Protein AF-A0A4S0PZQ2-F1 (afdb_monomer_lite)

pLDDT: mean 96.08, std 3.55, range [69.88, 98.62]

Structure (mmCIF, N/CA/C/O backbone):
data_AF-A0A4S0PZQ2-F1
#
_entry.id   AF-A0A4S0PZQ2-F1
#
loop_
_atom_site.group_PDB
_atom_site.id
_atom_site.type_symbol
_atom_site.label_atom_id
_atom_site.label_alt_id
_atom_site.label_comp_id
_atom_site.label_asym_id
_atom_site.label_entity_id
_atom_site.label_seq_id
_atom_site.pdbx_PDB_ins_code
_atom_site.Cartn_x
_atom_site.Cartn_y
_atom_site.Cartn_z
_atom_site.occupancy
_atom_site.B_iso_or_equiv
_atom_site.auth_seq_id
_atom_site.auth_comp_id
_atom_site.auth_asym_id
_atom_site.auth_atom_id
_atom_site.pdbx_PDB_model_num
ATOM 1 N N . ILE A 1 1 ? -4.982 -5.608 16.129 1.00 96.69 1 ILE A N 1
ATOM 2 C CA . ILE A 1 1 ? -5.410 -5.517 14.711 1.00 96.69 1 ILE A CA 1
ATOM 3 C C . ILE A 1 1 ? -4.736 -6.639 13.950 1.00 96.69 1 ILE A C 1
ATOM 5 O O . ILE A 1 1 ? -3.517 -6.696 13.953 1.00 96.69 1 ILE A O 1
ATOM 9 N N . TYR A 1 2 ? -5.507 -7.515 13.310 1.00 97.81 2 TYR A N 1
ATOM 10 C CA . TYR A 1 2 ? -4.958 -8.533 12.413 1.00 97.81 2 TYR A CA 1
ATOM 11 C C . TYR A 1 2 ? -4.938 -7.980 10.994 1.00 97.81 2 TYR A C 1
ATOM 13 O O . TYR A 1 2 ? -6.002 -7.688 10.450 1.00 97.81 2 TYR A O 1
ATOM 21 N N . SER A 1 3 ? -3.753 -7.816 10.407 1.00 96.94 3 SER A N 1
ATOM 22 C CA . SER A 1 3 ? -3.615 -7.207 9.080 1.00 96.94 3 SER A CA 1
ATOM 23 C C . SER A 1 3 ? -2.719 -8.039 8.168 1.00 96.94 3 SER A C 1
ATOM 25 O O . SER A 1 3 ? -1.704 -8.582 8.591 1.00 96.94 3 SER A O 1
ATOM 27 N N . SER A 1 4 ? -3.092 -8.141 6.894 1.00 97.00 4 SER A N 1
ATOM 28 C CA . SER A 1 4 ? -2.210 -8.666 5.851 1.00 97.00 4 SER A CA 1
ATOM 29 C C . SER A 1 4 ? -1.349 -7.508 5.335 1.00 97.00 4 SER A C 1
ATOM 31 O O . SER A 1 4 ? -1.662 -6.957 4.283 1.00 97.00 4 SER A O 1
ATOM 33 N N . THR A 1 5 ? -0.295 -7.145 6.068 1.00 97.31 5 THR A N 1
ATOM 34 C CA . THR A 1 5 ? 0.600 -6.016 5.753 1.00 97.31 5 THR A CA 1
ATOM 35 C C . THR A 1 5 ? 2.075 -6.426 5.770 1.00 97.31 5 THR A C 1
ATOM 37 O O . THR A 1 5 ? 2.470 -7.302 6.545 1.00 97.31 5 THR A O 1
ATOM 40 N N . GLN A 1 6 ? 2.881 -5.780 4.928 1.00 97.69 6 GLN A N 1
ATOM 41 C CA . GLN A 1 6 ? 4.343 -5.856 4.949 1.00 97.69 6 GLN A CA 1
ATOM 42 C C . GLN A 1 6 ? 4.955 -4.887 5.971 1.00 97.69 6 GLN A C 1
ATOM 44 O O . GLN A 1 6 ? 6.100 -5.090 6.362 1.00 97.69 6 GLN A O 1
ATOM 49 N N . HIS A 1 7 ? 4.200 -3.887 6.441 1.00 97.38 7 HIS A N 1
ATOM 50 C CA . HIS A 1 7 ? 4.694 -2.847 7.3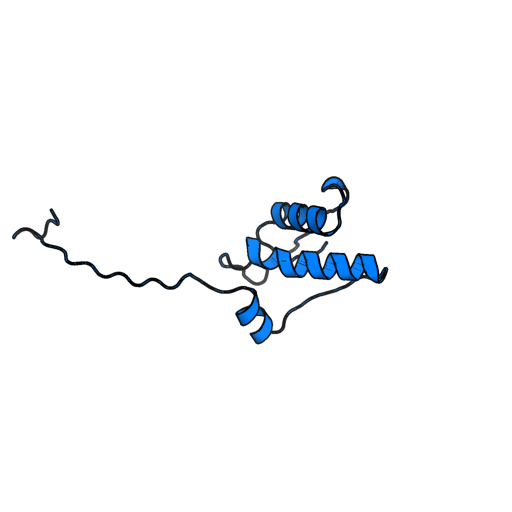41 1.00 97.38 7 HIS A CA 1
ATOM 51 C C . HIS A 1 7 ? 3.784 -2.674 8.582 1.00 97.38 7 HIS A C 1
ATOM 53 O O . HIS A 1 7 ? 2.983 -1.740 8.660 1.00 97.38 7 HIS A O 1
ATOM 59 N N . PRO A 1 8 ? 3.876 -3.572 9.589 1.00 97.56 8 PRO A N 1
ATOM 60 C CA . PRO A 1 8 ? 3.075 -3.490 10.819 1.00 97.56 8 PRO A CA 1
ATOM 61 C C . PRO A 1 8 ? 3.186 -2.154 11.556 1.00 97.56 8 PRO A C 1
ATOM 63 O O . PRO A 1 8 ? 2.179 -1.655 12.056 1.00 97.56 8 PRO A O 1
ATOM 66 N N . SER A 1 9 ? 4.393 -1.588 11.629 1.00 97.88 9 SER A N 1
ATOM 67 C CA . SER A 1 9 ? 4.655 -0.329 12.332 1.00 97.88 9 SER A CA 1
ATOM 68 C C . SER A 1 9 ? 3.926 0.846 11.681 1.00 97.88 9 SER A C 1
ATOM 70 O O . SER A 1 9 ? 3.310 1.651 12.373 1.00 97.88 9 SER A O 1
ATOM 72 N N . GLU A 1 10 ? 3.919 0.915 10.348 1.00 97.88 10 GLU A N 1
ATOM 73 C CA . GLU A 1 10 ? 3.171 1.950 9.636 1.00 97.88 10 GLU A CA 1
ATOM 74 C C . GLU A 1 10 ? 1.661 1.781 9.837 1.00 97.88 10 GLU A C 1
ATOM 76 O O . GLU A 1 10 ? 0.990 2.750 10.185 1.00 97.88 10 GLU A O 1
ATOM 81 N N . VAL A 1 11 ? 1.128 0.553 9.759 1.00 98.38 11 VAL A N 1
ATOM 82 C CA . VAL A 1 11 ? -0.287 0.293 10.093 1.00 98.38 11 VAL A CA 1
ATOM 83 C C . VAL A 1 11 ? -0.617 0.782 11.506 1.00 98.38 11 VAL A C 1
ATOM 85 O O . VAL A 1 11 ? -1.656 1.410 11.712 1.00 98.38 11 VAL A O 1
ATOM 88 N N . GLN A 1 12 ? 0.250 0.513 12.486 1.00 98.62 12 GLN A N 1
ATOM 89 C CA . GLN A 1 12 ? 0.057 0.953 13.868 1.00 98.62 12 GLN A CA 1
ATOM 90 C C . GLN A 1 12 ? 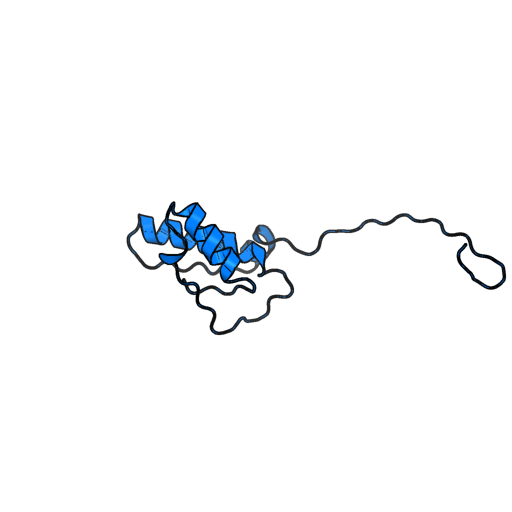-0.031 2.482 13.954 1.00 98.62 12 GLN A C 1
ATOM 92 O O . GLN A 1 12 ? -0.977 3.000 14.551 1.00 98.62 12 GLN A O 1
ATOM 97 N N . HIS A 1 13 ? 0.909 3.194 13.328 1.00 98.19 13 HIS A N 1
ATOM 98 C CA . HIS A 1 13 ? 0.934 4.657 13.300 1.00 98.19 13 HIS A CA 1
ATOM 99 C C . HIS A 1 13 ? -0.291 5.243 12.591 1.00 98.19 13 HIS A C 1
ATOM 101 O O . HIS A 1 13 ? -0.940 6.143 13.124 1.00 98.19 13 HIS A O 1
ATOM 107 N N . MET A 1 14 ? -0.664 4.697 11.434 1.00 98.38 14 MET A N 1
ATOM 108 C CA . MET A 1 14 ? -1.802 5.189 10.657 1.00 98.38 14 MET A CA 1
ATOM 109 C C . MET A 1 14 ? -3.127 4.988 11.391 1.00 98.38 14 MET A C 1
ATOM 111 O O . MET A 1 14 ? -3.969 5.887 11.406 1.00 98.38 14 MET A O 1
ATOM 115 N N . VAL A 1 15 ? -3.316 3.843 12.054 1.00 98.50 15 VAL A N 1
ATOM 116 C CA . VAL A 1 15 ? -4.530 3.602 12.845 1.00 98.50 15 VAL A CA 1
ATOM 117 C C . VAL A 1 15 ? -4.542 4.445 14.123 1.00 98.50 15 VAL A C 1
ATOM 119 O O . VAL A 1 15 ? -5.590 4.976 14.487 1.00 98.50 15 VAL A O 1
ATOM 122 N N . SER A 1 16 ? -3.394 4.607 14.787 1.00 98.44 16 SER A N 1
ATOM 123 C CA . SER A 1 16 ? -3.232 5.497 15.947 1.00 98.44 16 SER A CA 1
ATOM 124 C C . SER A 1 16 ? -3.667 6.919 15.609 1.00 98.44 16 SER A C 1
ATOM 126 O O . SER A 1 16 ? -4.528 7.479 16.295 1.00 98.44 16 SER A O 1
ATOM 128 N N . HIS A 1 17 ? -3.156 7.445 14.497 1.00 98.19 17 HIS A N 1
ATOM 129 C CA . HIS A 1 17 ? -3.507 8.762 13.988 1.00 98.19 17 HIS A CA 1
ATOM 130 C C . HIS A 1 17 ? -5.001 8.860 13.647 1.00 98.19 17 HIS A C 1
ATOM 132 O O . HIS A 1 17 ? -5.681 9.776 14.103 1.00 98.19 17 HIS A O 1
ATOM 138 N N . ALA A 1 18 ? -5.547 7.884 12.915 1.00 98.12 18 ALA A N 1
ATOM 139 C CA . ALA A 1 18 ? -6.954 7.872 12.512 1.00 98.12 18 ALA A CA 1
ATOM 140 C C . ALA A 1 18 ? -7.941 7.802 13.696 1.00 98.12 18 ALA A C 1
ATOM 142 O O . ALA A 1 18 ? -9.044 8.342 13.620 1.00 98.12 18 ALA A O 1
ATOM 143 N N . LEU A 1 19 ? -7.568 7.131 14.791 1.00 98.06 19 LEU A N 1
ATOM 144 C CA . LEU A 1 19 ? -8.411 6.985 15.982 1.00 98.06 19 LEU A CA 1
ATOM 145 C C . LEU A 1 19 ? -8.184 8.062 17.052 1.00 98.06 19 LEU A C 1
ATOM 147 O O . LEU A 1 19 ? -8.962 8.097 18.016 1.00 98.06 19 LEU A O 1
ATOM 151 N N . GLY A 1 20 ? -7.131 8.876 16.915 1.00 97.94 20 GLY A N 1
ATOM 152 C CA . GLY A 1 20 ? -6.711 9.862 17.911 1.00 97.94 20 GLY A CA 1
ATOM 153 C C . GLY A 1 20 ? -6.257 9.230 19.231 1.00 97.94 20 GLY A C 1
ATOM 154 O O . GLY A 1 20 ? -6.607 9.724 20.299 1.00 97.94 20 GLY A O 1
ATOM 155 N N . VAL A 1 21 ? -5.549 8.098 19.177 1.00 98.19 21 VAL A N 1
ATOM 156 C CA . VAL A 1 21 ? -5.049 7.370 20.364 1.00 98.19 21 VAL A CA 1
ATOM 157 C C . VAL A 1 21 ? -3.545 7.138 20.240 1.00 98.19 21 VAL A C 1
ATOM 159 O O . VAL A 1 21 ? -3.062 7.055 19.116 1.00 98.19 21 VAL A O 1
ATOM 162 N N . PRO A 1 22 ? -2.783 6.997 21.337 1.00 98.25 22 PRO A N 1
ATOM 163 C CA . PRO A 1 22 ? -1.351 6.719 21.246 1.00 98.25 22 PRO A CA 1
ATOM 164 C C . PRO A 1 22 ? -1.072 5.337 20.631 1.00 98.25 22 PRO A C 1
ATOM 166 O O . PRO A 1 22 ? -1.844 4.395 20.818 1.00 98.25 22 PRO A O 1
ATOM 169 N N . SER A 1 23 ? 0.056 5.191 19.929 1.00 98.06 23 SER A N 1
ATOM 170 C CA . SER A 1 23 ? 0.429 3.944 19.238 1.00 98.06 23 SER A CA 1
ATOM 171 C C . SER A 1 23 ? 0.506 2.728 20.165 1.00 98.06 23 SER A C 1
ATOM 173 O O . SER A 1 23 ? 0.171 1.622 19.751 1.00 98.06 23 SER A O 1
ATOM 175 N N . ASN A 1 24 ? 0.879 2.916 21.436 1.00 97.88 24 ASN A N 1
ATOM 176 C CA . ASN A 1 24 ? 0.934 1.836 22.429 1.00 97.88 24 ASN A CA 1
ATOM 177 C C . ASN A 1 24 ? -0.446 1.251 22.788 1.00 97.88 24 ASN A C 1
ATOM 179 O O . ASN A 1 24 ? -0.507 0.158 23.344 1.00 97.88 24 ASN A O 1
ATOM 183 N N . ALA A 1 25 ? -1.545 1.935 22.452 1.00 97.88 25 ALA A N 1
ATOM 184 C CA . ALA A 1 25 ? -2.901 1.412 22.598 1.00 97.88 25 ALA A CA 1
ATOM 185 C C . ALA A 1 25 ? -3.292 0.448 21.461 1.00 97.88 25 ALA A C 1
ATOM 187 O O . ALA A 1 25 ? -4.379 -0.132 21.488 1.00 97.88 25 ALA A O 1
ATOM 188 N N . ILE A 1 26 ? -2.441 0.290 20.440 1.00 98.19 26 ILE A N 1
ATOM 189 C CA . ILE A 1 26 ? -2.711 -0.514 19.249 1.00 98.19 26 ILE A CA 1
ATOM 190 C C . ILE A 1 26 ? -1.597 -1.541 19.066 1.00 98.19 26 ILE A C 1
ATOM 192 O O . ILE A 1 26 ? -0.442 -1.191 18.859 1.00 98.19 26 ILE A O 1
ATOM 196 N N . THR A 1 27 ? -1.960 -2.819 19.036 1.00 98.38 27 THR A N 1
ATOM 197 C CA . THR A 1 27 ? -1.064 -3.908 18.618 1.00 98.38 27 THR A CA 1
ATOM 198 C C . THR A 1 27 ? -1.460 -4.379 17.223 1.00 98.38 27 THR A C 1
ATOM 200 O O . THR A 1 27 ? -2.643 -4.632 16.971 1.00 98.38 27 THR A O 1
ATOM 203 N N . VAL A 1 28 ? -0.499 -4.506 16.307 1.00 98.31 28 VAL A N 1
ATOM 204 C CA . VAL A 1 28 ? -0.712 -5.054 14.957 1.00 98.31 28 VAL A CA 1
ATOM 205 C C . VAL A 1 28 ? -0.056 -6.428 14.871 1.00 98.31 28 VAL A C 1
ATOM 207 O O . VAL A 1 28 ? 1.128 -6.567 15.150 1.00 98.31 28 VAL A O 1
ATOM 210 N N . GLU A 1 29 ? -0.826 -7.439 14.476 1.00 98.00 29 GLU A N 1
ATOM 211 C CA . GLU A 1 29 ? -0.374 -8.827 14.371 1.00 98.00 29 GLU A CA 1
ATOM 212 C C . GLU A 1 29 ? -0.533 -9.339 12.937 1.00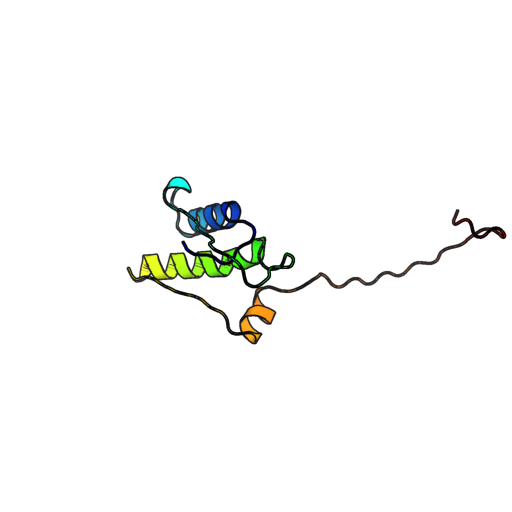 98.00 29 GLU A C 1
ATOM 214 O O . GLU A 1 29 ? -1.588 -9.182 12.309 1.00 98.00 29 GLU A O 1
ATOM 219 N N . ILE A 1 30 ? 0.512 -9.997 12.429 1.00 96.31 30 ILE A N 1
ATOM 220 C CA . ILE A 1 30 ? 0.525 -10.664 11.123 1.00 96.31 30 ILE A CA 1
ATOM 221 C C . ILE A 1 30 ? 1.016 -12.097 11.318 1.00 96.31 30 ILE A C 1
ATOM 223 O O . ILE A 1 30 ? 2.139 -12.316 11.757 1.00 96.31 30 ILE A O 1
ATOM 227 N N . ARG A 1 31 ? 0.198 -13.093 10.952 1.00 91.12 31 ARG A N 1
ATOM 228 C CA . ARG A 1 31 ? 0.629 -14.504 10.961 1.00 91.12 31 ARG A CA 1
ATOM 229 C C . ARG A 1 31 ? 1.383 -14.885 9.686 1.00 91.12 31 ARG A C 1
ATOM 231 O O . ARG A 1 31 ? 2.430 -15.512 9.743 1.00 91.12 31 ARG A O 1
ATOM 238 N N . ARG A 1 32 ? 0.782 -14.591 8.531 1.00 93.62 32 ARG A N 1
ATOM 239 C CA . ARG A 1 32 ? 1.316 -14.827 7.179 1.00 93.62 32 ARG A CA 1
ATOM 240 C C . ARG A 1 32 ? 0.525 -14.004 6.169 1.00 93.62 32 ARG A C 1
ATOM 242 O O . ARG A 1 32 ? -0.639 -13.691 6.416 1.00 93.62 32 ARG A O 1
ATOM 249 N N . MET A 1 33 ? 1.124 -13.727 5.017 1.00 94.81 33 MET A N 1
ATOM 250 C CA . MET A 1 33 ? 0.461 -13.072 3.888 1.00 94.81 33 MET A CA 1
ATOM 251 C C . MET A 1 33 ? 0.438 -13.985 2.666 1.00 94.81 33 MET A C 1
ATOM 253 O O . MET A 1 33 ? 1.432 -14.632 2.351 1.00 94.81 33 MET A O 1
ATOM 257 N N . GLY A 1 34 ? -0.685 -14.005 1.946 1.00 96.19 34 GLY A N 1
ATOM 258 C CA . GLY A 1 34 ? -0.790 -14.646 0.632 1.00 96.19 34 GLY A CA 1
ATOM 259 C C . GLY A 1 34 ? -0.255 -13.739 -0.477 1.00 96.19 34 GLY A C 1
ATOM 260 O O . GLY A 1 34 ? -1.040 -13.262 -1.288 1.00 96.19 34 GLY A O 1
ATOM 261 N N . GLY A 1 35 ? 1.048 -13.445 -0.458 1.00 95.25 35 GLY A N 1
ATOM 262 C CA . GLY A 1 35 ? 1.696 -12.509 -1.387 1.00 95.25 35 GLY A CA 1
ATOM 263 C C . GLY A 1 35 ? 1.494 -11.026 -1.032 1.00 95.25 35 GLY A C 1
ATOM 264 O O . GLY A 1 35 ? 0.487 -10.649 -0.417 1.00 95.25 35 GLY A O 1
ATOM 265 N N . GLY A 1 36 ? 2.476 -10.198 -1.409 1.00 93.50 36 GLY A N 1
ATOM 266 C CA . GLY A 1 36 ? 2.519 -8.753 -1.135 1.00 93.50 36 GLY A CA 1
ATOM 267 C C . GLY A 1 36 ? 3.105 -7.937 -2.290 1.00 93.50 36 GLY A C 1
ATOM 268 O O . GLY A 1 36 ? 2.431 -7.046 -2.791 1.00 93.50 36 GLY A O 1
ATOM 269 N N . PHE A 1 37 ? 4.309 -8.287 -2.762 1.00 95.44 37 PHE A N 1
ATOM 270 C CA . PHE A 1 37 ? 4.967 -7.663 -3.927 1.00 95.44 37 PHE A CA 1
ATOM 271 C C . PHE A 1 37 ? 5.045 -6.119 -3.865 1.00 95.44 37 PHE A C 1
ATOM 273 O O . PHE A 1 37 ? 5.007 -5.458 -4.898 1.00 95.44 37 PHE A O 1
ATOM 280 N N . GLY A 1 38 ? 5.113 -5.546 -2.655 1.00 94.31 38 GLY A N 1
ATOM 281 C CA . GLY A 1 38 ? 5.124 -4.098 -2.400 1.00 94.31 38 GLY A CA 1
ATOM 282 C C . GLY A 1 38 ? 3.727 -3.489 -2.228 1.00 94.31 38 GLY A C 1
ATOM 283 O O . GLY A 1 38 ? 3.553 -2.540 -1.470 1.00 94.31 38 GLY A O 1
ATOM 284 N N . GLY A 1 39 ? 2.687 -4.087 -2.817 1.00 93.88 39 GLY A N 1
ATOM 285 C CA . GLY A 1 39 ? 1.311 -3.575 -2.745 1.00 93.88 39 GLY A CA 1
ATOM 286 C C . GLY A 1 39 ? 0.688 -3.600 -1.343 1.00 93.88 39 GLY A C 1
ATOM 287 O O . GLY A 1 39 ? -0.356 -3.000 -1.121 1.00 93.88 39 GLY A O 1
ATOM 288 N N . LYS A 1 40 ? 1.318 -4.276 -0.375 1.00 95.88 40 LYS A N 1
ATOM 289 C CA . LYS A 1 40 ? 0.862 -4.348 1.025 1.00 95.88 40 LYS A CA 1
ATOM 290 C C . LYS A 1 40 ? 1.811 -3.670 2.006 1.00 95.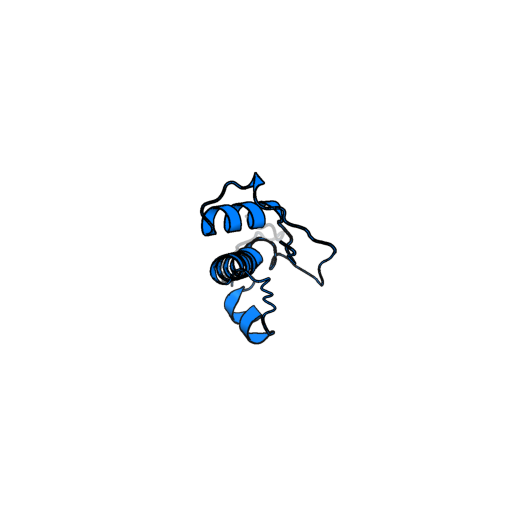88 40 LYS A C 1
ATOM 292 O O . LYS A 1 40 ? 1.695 -3.911 3.203 1.00 95.88 40 LYS A O 1
ATOM 297 N N . GLU A 1 41 ? 2.748 -2.869 1.516 1.00 95.56 41 GLU A N 1
ATOM 298 C CA . GLU A 1 41 ? 3.616 -2.053 2.363 1.00 95.56 41 GLU A CA 1
ATOM 299 C C . GLU A 1 41 ? 2.820 -0.898 2.967 1.00 95.56 41 GLU A C 1
ATOM 301 O O . GLU A 1 41 ? 2.578 -0.912 4.168 1.00 95.56 41 GLU A O 1
ATOM 306 N N . THR A 1 42 ? 2.267 -0.026 2.119 1.00 95.44 42 THR A N 1
ATOM 307 C CA . THR A 1 42 ? 1.498 1.150 2.564 1.00 95.44 42 THR A CA 1
ATOM 308 C C . THR A 1 42 ? 0.001 1.039 2.281 1.00 95.44 42 THR A C 1
ATOM 310 O O . THR A 1 42 ? -0.828 1.436 3.098 1.00 95.44 42 THR A O 1
ATOM 313 N N . GLN A 1 43 ? -0.404 0.429 1.165 1.00 94.44 43 GLN A N 1
ATOM 314 C CA . GLN A 1 43 ? -1.812 0.468 0.728 1.00 94.44 43 GLN A CA 1
ATOM 315 C C . GLN A 1 43 ? -2.759 -0.349 1.615 1.00 94.44 43 GLN A C 1
ATOM 317 O O . GLN A 1 43 ? -3.968 -0.128 1.616 1.00 94.44 43 GLN A O 1
ATOM 322 N N . GLY A 1 44 ? -2.220 -1.252 2.440 1.00 93.38 44 GLY A N 1
ATOM 323 C CA . GLY A 1 44 ? -2.986 -1.940 3.480 1.00 93.38 44 GLY A CA 1
ATOM 324 C C . GLY A 1 44 ? -3.472 -1.015 4.607 1.00 93.38 44 GLY A C 1
ATOM 325 O O . GLY A 1 44 ? -4.421 -1.368 5.314 1.00 93.38 44 GLY A O 1
ATOM 326 N N . ASN A 1 45 ? -2.863 0.167 4.770 1.00 96.69 45 ASN A N 1
ATOM 327 C CA . ASN A 1 45 ? -3.163 1.104 5.855 1.00 96.69 45 ASN A CA 1
ATOM 328 C C . ASN A 1 45 ? -4.605 1.614 5.791 1.00 96.69 45 ASN A C 1
ATOM 330 O O . ASN A 1 45 ? -5.266 1.682 6.828 1.00 96.69 45 ASN A O 1
ATOM 334 N N . GLN A 1 46 ? -5.122 1.904 4.589 1.00 95.50 46 GLN A N 1
ATOM 335 C CA . GLN A 1 46 ? -6.485 2.423 4.426 1.00 95.50 46 GLN A CA 1
ATOM 336 C C . GLN A 1 46 ? -7.530 1.443 4.970 1.00 95.50 46 GLN A C 1
ATOM 338 O O . GLN A 1 46 ? -8.415 1.823 5.736 1.00 95.50 46 GLN A O 1
ATOM 343 N N . PHE A 1 47 ? -7.387 0.153 4.652 1.00 97.31 47 PHE A N 1
ATOM 344 C CA . PHE A 1 47 ? -8.331 -0.871 5.085 1.00 97.31 47 PHE A CA 1
ATOM 345 C C . PHE A 1 47 ? -8.240 -1.106 6.593 1.00 97.31 47 PHE A C 1
ATOM 347 O O . PHE A 1 47 ? -9.266 -1.261 7.257 1.00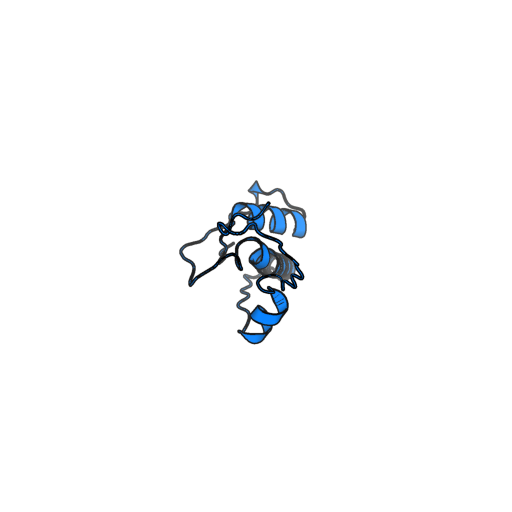 97.31 47 PHE A O 1
ATOM 354 N N . ALA A 1 48 ? -7.027 -1.088 7.153 1.00 98.00 48 ALA A N 1
ATOM 355 C CA . ALA A 1 48 ? -6.827 -1.212 8.591 1.00 98.00 48 ALA A CA 1
ATOM 356 C C . ALA A 1 48 ? -7.441 -0.028 9.359 1.00 98.00 48 ALA A C 1
ATOM 358 O O . ALA A 1 48 ? -8.139 -0.245 10.352 1.00 98.00 48 ALA A O 1
ATOM 359 N N . ALA A 1 49 ? -7.239 1.204 8.881 1.00 98.12 49 ALA A N 1
ATOM 360 C CA . ALA A 1 49 ? -7.795 2.412 9.486 1.00 98.12 49 ALA A CA 1
ATOM 361 C C . ALA A 1 49 ? -9.328 2.431 9.424 1.00 98.12 49 ALA A C 1
ATOM 363 O O . ALA A 1 49 ? -9.975 2.618 10.455 1.00 98.12 49 ALA A O 1
ATOM 364 N N . LEU A 1 50 ? -9.921 2.154 8.257 1.00 98.12 50 LEU A N 1
ATOM 365 C CA . LEU A 1 50 ? -11.378 2.098 8.092 1.00 98.12 50 LEU A CA 1
ATOM 366 C C . LEU A 1 50 ? -12.016 1.026 8.982 1.00 98.12 50 LEU A C 1
ATOM 368 O O . LEU A 1 50 ? -13.002 1.302 9.670 1.00 98.12 50 LEU A O 1
ATOM 372 N N . ALA A 1 51 ? -11.431 -0.177 9.027 1.00 98.38 51 ALA A N 1
ATOM 373 C CA . ALA A 1 51 ? -11.912 -1.246 9.898 1.00 98.38 51 ALA A CA 1
ATOM 374 C C . ALA A 1 51 ? -11.840 -0.842 11.378 1.00 98.38 51 ALA A C 1
ATOM 376 O O . ALA A 1 51 ? -12.780 -1.096 12.131 1.00 98.38 51 ALA A O 1
ATOM 377 N N . ALA A 1 52 ? -10.756 -0.185 11.795 1.00 98.38 52 ALA A N 1
ATOM 378 C CA . ALA A 1 52 ? -10.577 0.258 13.171 1.00 98.38 52 ALA A CA 1
ATOM 379 C C . ALA A 1 52 ? -11.555 1.381 13.564 1.00 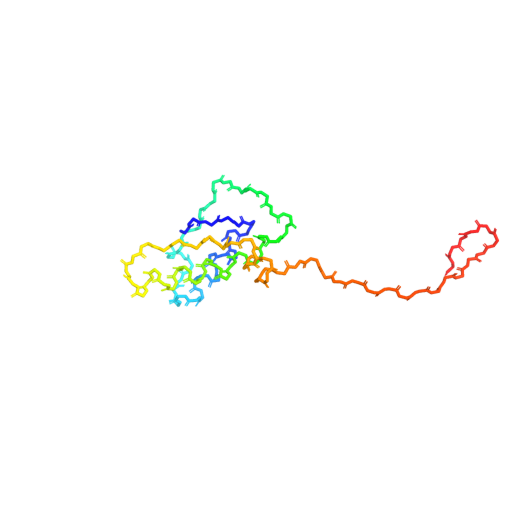98.38 52 ALA A C 1
ATOM 381 O O . ALA A 1 52 ? -12.134 1.329 14.652 1.00 98.38 52 ALA A O 1
ATOM 382 N N . ILE A 1 53 ? -11.799 2.356 12.678 1.00 98.44 53 ILE A N 1
ATOM 383 C CA . ILE A 1 53 ? -12.793 3.424 12.885 1.00 98.44 53 ILE A CA 1
ATOM 384 C C . ILE A 1 53 ? -14.191 2.820 13.033 1.00 98.44 53 ILE A C 1
ATOM 386 O O . ILE A 1 53 ? -14.899 3.124 13.996 1.00 98.44 53 ILE A O 1
ATOM 390 N N . ALA A 1 54 ? -14.581 1.933 12.114 1.00 98.62 54 ALA A N 1
ATOM 391 C CA . ALA A 1 54 ? -15.877 1.266 12.165 1.00 98.62 54 ALA A CA 1
ATOM 392 C C . ALA A 1 54 ? -16.020 0.416 13.437 1.00 98.62 54 ALA A C 1
ATOM 394 O O . ALA A 1 54 ? -17.055 0.471 14.103 1.00 98.62 54 ALA A O 1
ATOM 395 N N . ALA A 1 55 ? -14.967 -0.308 13.828 1.00 98.56 55 ALA A N 1
ATOM 396 C CA . ALA A 1 55 ? -14.974 -1.110 15.046 1.00 98.56 55 ALA A CA 1
ATOM 397 C C . ALA A 1 55 ? -15.161 -0.255 16.307 1.00 98.56 55 ALA A C 1
ATOM 399 O O . ALA A 1 55 ? -15.968 -0.608 17.171 1.00 98.56 55 ALA A O 1
ATOM 400 N N . LYS A 1 56 ? -14.476 0.896 16.389 1.00 97.38 56 LYS A N 1
ATOM 401 C CA . LYS A 1 56 ? -14.617 1.849 17.501 1.00 97.38 56 LYS A CA 1
ATOM 402 C C . LYS A 1 56 ? -16.016 2.465 17.539 1.00 97.38 56 LYS A C 1
ATOM 404 O O . LYS A 1 56 ? -16.604 2.542 18.611 1.00 97.38 56 LYS A O 1
ATOM 409 N N . ARG A 1 57 ? -16.564 2.858 16.384 1.00 98.12 57 ARG A N 1
ATOM 410 C CA . ARG A 1 57 ? -17.897 3.477 16.275 1.00 98.12 57 ARG A CA 1
ATOM 411 C C . ARG A 1 57 ? -19.028 2.524 16.651 1.00 98.12 57 ARG A C 1
ATOM 413 O O . ARG A 1 57 ? -20.005 2.947 17.257 1.00 98.12 57 ARG A O 1
ATOM 420 N N . HIS A 1 58 ? -18.921 1.261 16.249 1.00 98.19 58 HIS A N 1
ATOM 421 C CA . HIS A 1 58 ? -19.993 0.281 16.423 1.00 98.19 58 HIS A CA 1
ATOM 422 C C . HIS A 1 58 ? -19.793 -0.643 17.625 1.00 98.19 58 HIS A C 1
ATOM 424 O O . HIS A 1 58 ? -20.647 -1.491 17.863 1.00 98.19 58 HIS A O 1
ATOM 430 N N . HIS A 1 59 ? -18.686 -0.503 18.362 1.00 97.44 59 HIS A N 1
ATOM 431 C CA . HIS A 1 59 ? -18.316 -1.367 19.489 1.00 97.44 59 HIS A CA 1
ATOM 432 C C . HIS A 1 59 ? -18.327 -2.862 19.137 1.00 97.44 59 HIS A C 1
ATOM 434 O O . HIS A 1 59 ? -18.737 -3.710 19.929 1.00 97.44 59 HIS A O 1
ATOM 440 N N . ARG A 1 60 ? -17.903 -3.200 17.915 1.00 98.38 60 ARG A N 1
ATOM 441 C CA . ARG A 1 60 ? -17.920 -4.569 17.385 1.00 98.38 60 ARG A CA 1
ATOM 442 C C . ARG A 1 60 ? -16.685 -4.824 16.540 1.00 98.38 60 ARG A C 1
ATOM 444 O O . ARG A 1 60 ? -16.171 -3.917 15.898 1.00 98.38 60 ARG A O 1
ATOM 451 N N . ALA A 1 61 ? -16.221 -6.070 16.508 1.00 98.19 61 ALA A N 1
ATOM 452 C CA . ALA A 1 61 ? -15.144 -6.454 15.605 1.00 98.19 61 ALA A CA 1
ATOM 453 C C . ALA A 1 61 ? -15.590 -6.279 14.143 1.00 98.19 61 ALA A C 1
ATOM 455 O O . ALA A 1 61 ? -16.666 -6.738 13.759 1.00 98.19 61 ALA A O 1
ATOM 456 N N . VAL A 1 62 ? -14.749 -5.632 13.336 1.00 98.56 62 VAL A N 1
ATOM 457 C CA . VAL A 1 62 ? -14.983 -5.390 11.908 1.00 98.56 62 VAL A CA 1
ATOM 458 C C . VAL A 1 62 ? -13.880 -6.062 11.103 1.00 98.56 62 VAL A C 1
ATOM 460 O O . VAL A 1 62 ? -12.705 -6.008 11.466 1.00 98.56 62 VAL A O 1
ATOM 463 N N . LYS A 1 63 ? -14.266 -6.697 9.995 1.00 97.88 63 LYS A N 1
ATOM 464 C CA . LYS A 1 63 ? -13.352 -7.314 9.038 1.00 97.88 63 LYS A CA 1
ATOM 465 C C . LYS A 1 63 ? -13.603 -6.716 7.664 1.00 97.88 63 LYS A C 1
ATOM 467 O O . LYS A 1 63 ? -14.728 -6.758 7.181 1.00 97.88 63 LYS A O 1
ATOM 472 N N . ILE A 1 64 ? -12.539 -6.231 7.037 1.00 97.62 64 ILE A N 1
ATOM 473 C CA . ILE A 1 64 ? -12.546 -5.817 5.637 1.00 97.62 64 ILE A CA 1
ATOM 474 C C . ILE A 1 64 ? -11.703 -6.819 4.858 1.00 97.62 64 ILE A C 1
ATOM 476 O O . ILE A 1 64 ? -10.569 -7.130 5.231 1.00 97.62 64 ILE A O 1
ATOM 480 N N . ARG A 1 65 ? -12.289 -7.358 3.795 1.00 96.88 65 ARG A N 1
ATOM 481 C CA . ARG A 1 65 ? -11.602 -8.158 2.789 1.00 96.88 65 ARG A CA 1
ATOM 482 C C . ARG A 1 65 ? -12.148 -7.676 1.447 1.00 96.88 65 ARG A C 1
ATOM 484 O O . ARG A 1 65 ? -13.259 -8.088 1.130 1.00 96.88 65 ARG A O 1
ATOM 491 N N . PRO A 1 66 ? -11.444 -6.772 0.747 1.00 95.56 66 PRO A N 1
ATOM 492 C CA . PRO A 1 66 ? -11.926 -6.282 -0.534 1.00 95.56 66 PRO A CA 1
ATOM 493 C C . PRO A 1 66 ? -12.031 -7.448 -1.516 1.00 95.56 66 PRO A C 1
ATOM 495 O O . PRO A 1 66 ? -11.211 -8.379 -1.478 1.00 95.56 66 PRO A O 1
ATOM 498 N N . ASP A 1 67 ? -13.043 -7.388 -2.374 1.00 97.12 67 ASP A N 1
ATOM 499 C CA . ASP A 1 67 ? -13.078 -8.229 -3.560 1.00 97.12 67 ASP A CA 1
ATOM 500 C C . ASP A 1 67 ? -12.013 -7.750 -4.554 1.00 97.12 67 ASP A C 1
ATOM 502 O O . ASP A 1 67 ? -11.399 -6.693 -4.389 1.00 97.12 67 ASP A O 1
ATOM 506 N N . ARG A 1 68 ? -11.715 -8.575 -5.562 1.00 95.25 68 ARG A N 1
ATOM 507 C CA . ARG A 1 68 ? -10.568 -8.336 -6.450 1.00 95.25 68 ARG A CA 1
ATOM 508 C C . ARG A 1 68 ? -10.639 -6.975 -7.142 1.00 95.25 68 ARG A C 1
ATOM 510 O O . ARG A 1 68 ? -9.607 -6.320 -7.261 1.00 95.25 68 ARG A O 1
ATOM 517 N N . ASP A 1 69 ? -11.822 -6.583 -7.593 1.00 96.38 69 ASP A N 1
ATOM 518 C CA . ASP A 1 69 ? -12.002 -5.355 -8.363 1.00 96.38 69 ASP A CA 1
ATOM 519 C C . ASP A 1 69 ? -11.826 -4.124 -7.464 1.00 96.38 69 ASP A C 1
ATOM 521 O O . ASP A 1 69 ? -11.070 -3.218 -7.813 1.00 96.38 69 ASP A O 1
ATOM 525 N N . ASP A 1 70 ? -12.386 -4.157 -6.249 1.00 95.25 70 ASP A N 1
ATOM 526 C CA . ASP A 1 70 ? -12.180 -3.114 -5.236 1.00 95.25 70 ASP A CA 1
ATOM 527 C C . ASP A 1 70 ? -10.699 -2.978 -4.860 1.00 95.25 70 ASP A C 1
ATOM 529 O O . ASP A 1 70 ? -10.178 -1.868 -4.755 1.00 95.25 70 ASP A O 1
ATOM 533 N N . ASP A 1 71 ? -9.999 -4.102 -4.674 1.00 95.50 71 ASP A N 1
ATOM 534 C CA . ASP A 1 71 ? -8.568 -4.120 -4.356 1.00 95.50 71 ASP A CA 1
ATOM 535 C C . ASP A 1 71 ? -7.741 -3.493 -5.487 1.00 95.50 71 ASP A C 1
ATOM 537 O O . ASP A 1 71 ? -6.878 -2.648 -5.230 1.00 95.50 71 ASP A O 1
ATOM 541 N N . MET A 1 72 ? -8.046 -3.842 -6.742 1.00 94.56 72 MET A N 1
ATOM 542 C CA . MET A 1 72 ? -7.356 -3.305 -7.916 1.00 94.56 72 MET A CA 1
ATOM 543 C C . MET A 1 72 ? -7.579 -1.803 -8.102 1.00 94.56 72 MET A C 1
ATOM 545 O O . MET A 1 72 ? -6.639 -1.108 -8.493 1.00 94.56 72 MET A O 1
ATOM 549 N N . THR A 1 73 ? -8.777 -1.297 -7.809 1.00 93.88 73 THR A N 1
ATOM 550 C CA . THR A 1 73 ? -9.071 0.140 -7.876 1.00 93.88 73 THR A CA 1
ATOM 551 C C . THR A 1 73 ? -8.463 0.903 -6.699 1.00 93.88 73 THR A C 1
ATOM 553 O O . THR A 1 73 ? -7.939 1.998 -6.889 1.00 93.88 73 THR A O 1
ATOM 556 N N . ALA A 1 74 ? -8.499 0.344 -5.488 1.00 93.75 74 ALA A N 1
ATOM 557 C CA . ALA A 1 74 ? -8.138 1.073 -4.274 1.00 93.75 74 ALA A CA 1
ATOM 558 C C . ALA A 1 74 ? -6.637 1.066 -3.947 1.00 93.75 74 ALA A C 1
ATOM 560 O O . ALA A 1 74 ? -6.167 1.974 -3.263 1.00 93.75 74 ALA A O 1
ATOM 561 N N . THR A 1 75 ? -5.884 0.038 -4.352 1.00 93.75 75 THR A N 1
ATOM 562 C CA . THR A 1 75 ? -4.468 -0.110 -3.949 1.00 93.75 75 THR A CA 1
ATOM 563 C C . THR A 1 75 ? -3.474 0.372 -5.002 1.00 93.75 75 THR A C 1
ATOM 565 O O . THR A 1 75 ? -2.310 0.624 -4.683 1.00 93.75 75 THR A O 1
ATOM 568 N N . GLY A 1 76 ? -3.921 0.565 -6.245 1.00 86.50 76 GLY A N 1
ATOM 569 C CA . GLY A 1 76 ? -3.040 0.929 -7.350 1.00 86.50 76 GLY A CA 1
ATOM 570 C C . GLY A 1 76 ? -2.001 -0.156 -7.662 1.00 86.50 76 GLY A C 1
ATOM 571 O O . GLY A 1 76 ? -2.028 -1.268 -7.132 1.00 86.50 76 GLY A O 1
ATOM 572 N N . LYS A 1 77 ? -1.085 0.150 -8.582 1.00 84.75 77 LYS A N 1
ATOM 573 C CA . LYS A 1 77 ? -0.019 -0.765 -9.022 1.00 84.75 77 LYS A CA 1
ATOM 574 C C . LYS A 1 77 ? 1.295 -0.001 -9.198 1.00 84.75 77 LYS A C 1
ATOM 576 O O . LYS A 1 77 ? 1.467 1.095 -8.674 1.00 84.75 77 LYS A O 1
ATOM 581 N N . ARG A 1 78 ? 2.247 -0.613 -9.903 1.00 93.88 78 ARG A N 1
ATOM 582 C CA . ARG A 1 78 ? 3.476 0.044 -10.350 1.00 93.88 78 ARG A CA 1
ATOM 583 C C . ARG A 1 78 ? 3.122 1.309 -11.135 1.00 93.88 78 ARG A C 1
ATOM 585 O O . ARG A 1 78 ? 2.175 1.290 -11.910 1.00 93.88 78 ARG A O 1
ATOM 592 N N . HIS A 1 79 ? 3.900 2.365 -10.927 1.00 94.38 79 HIS A N 1
ATOM 593 C CA . HIS A 1 79 ? 3.805 3.583 -11.720 1.00 94.38 79 HIS A CA 1
ATOM 594 C C . HIS A 1 79 ? 4.074 3.274 -13.192 1.00 94.38 79 HIS A C 1
ATOM 596 O O . HIS A 1 79 ? 4.998 2.516 -13.499 1.00 94.38 79 HIS A O 1
ATOM 602 N N . ASP A 1 80 ? 3.282 3.868 -14.075 1.00 94.06 80 ASP A N 1
ATOM 603 C CA . ASP A 1 80 ? 3.565 3.840 -15.502 1.00 94.06 80 ASP A CA 1
ATOM 604 C C . ASP A 1 80 ? 4.825 4.665 -15.781 1.00 94.06 80 ASP A C 1
ATOM 606 O O . ASP A 1 80 ? 5.064 5.698 -15.152 1.00 94.06 80 ASP A O 1
ATOM 610 N N . PHE A 1 81 ? 5.641 4.193 -16.719 1.00 95.94 81 PHE A N 1
ATOM 611 C CA . PHE A 1 81 ? 6.827 4.903 -17.182 1.00 95.94 81 PHE A CA 1
ATOM 612 C C . PHE A 1 81 ? 6.716 5.117 -18.684 1.00 95.94 81 PHE A C 1
ATOM 614 O O . PHE A 1 81 ? 6.439 4.182 -19.435 1.00 95.94 81 PHE A O 1
ATOM 621 N N . VAL A 1 82 ? 6.982 6.346 -19.106 1.00 97.38 82 VAL A N 1
ATOM 622 C CA . VAL A 1 82 ? 7.261 6.699 -20.495 1.00 97.38 82 VAL A CA 1
ATOM 623 C C . VAL A 1 82 ? 8.676 7.248 -20.501 1.00 97.38 82 VAL A C 1
ATOM 625 O O . VAL A 1 82 ? 9.001 8.116 -19.689 1.00 97.38 82 VAL A O 1
ATOM 628 N N . VAL A 1 83 ? 9.530 6.687 -21.351 1.00 96.50 83 VAL A N 1
ATOM 629 C CA . VAL A 1 83 ? 10.934 7.081 -21.447 1.00 96.50 83 VAL A CA 1
ATOM 630 C C . VAL A 1 83 ? 11.254 7.297 -22.914 1.00 96.50 83 VAL A C 1
ATOM 632 O O . VAL A 1 83 ? 11.281 6.341 -23.683 1.00 96.50 83 VAL A O 1
ATOM 635 N N . ASP A 1 84 ? 11.516 8.550 -23.265 1.00 97.06 84 ASP A N 1
ATOM 636 C CA . ASP A 1 84 ? 12.037 8.945 -24.567 1.00 97.06 84 ASP A CA 1
ATOM 637 C C . ASP A 1 84 ? 13.517 9.281 -24.399 1.00 97.06 84 ASP A C 1
ATOM 639 O O . ASP A 1 84 ? 13.878 10.145 -23.595 1.00 97.06 84 ASP A O 1
ATOM 643 N N . TYR A 1 85 ? 14.382 8.573 -25.122 1.00 95.50 85 TYR A N 1
ATOM 644 C CA . TYR A 1 85 ? 15.814 8.839 -25.109 1.00 95.50 85 TYR A CA 1
ATOM 645 C C . TYR A 1 85 ? 16.422 8.647 -26.498 1.00 95.50 85 TYR A C 1
ATOM 647 O O . TYR A 1 85 ? 16.036 7.752 -27.249 1.00 95.50 85 TYR A O 1
ATOM 655 N N . GLU A 1 86 ? 17.399 9.491 -26.814 1.00 94.62 86 GLU A N 1
ATOM 656 C CA . GLU A 1 86 ? 18.301 9.346 -27.951 1.00 94.62 86 GLU A CA 1
ATOM 657 C C . GLU A 1 86 ? 19.704 9.133 -27.386 1.00 94.62 86 GLU A C 1
ATOM 659 O O . GLU A 1 86 ? 20.103 9.812 -26.438 1.00 94.62 86 GLU A O 1
ATOM 664 N N . VAL A 1 87 ? 20.430 8.154 -27.921 1.00 94.75 87 VAL A N 1
ATOM 665 C CA . VAL A 1 87 ? 21.767 7.807 -27.437 1.00 94.75 87 VAL A CA 1
ATOM 666 C C . VAL A 1 87 ? 22.728 7.677 -28.611 1.00 94.75 87 VAL A C 1
ATOM 668 O O . VAL A 1 87 ? 22.480 6.917 -29.545 1.00 94.75 87 VAL A O 1
ATOM 671 N N . GLY A 1 88 ? 23.819 8.441 -28.561 1.00 95.31 88 GLY A N 1
ATOM 672 C CA . GLY A 1 88 ? 24.954 8.308 -29.469 1.00 95.31 88 GLY A CA 1
ATOM 673 C C . GLY A 1 88 ? 26.036 7.425 -28.851 1.00 95.31 88 GLY A C 1
ATOM 674 O O . GLY A 1 88 ? 26.200 7.402 -27.632 1.00 95.31 88 GLY A O 1
ATOM 675 N N . PHE A 1 89 ? 26.765 6.696 -29.688 1.00 97.31 89 PHE A N 1
ATOM 676 C CA . PHE A 1 89 ? 27.884 5.853 -29.276 1.00 97.31 89 PHE A CA 1
ATOM 677 C C . PHE A 1 89 ? 29.009 5.919 -30.315 1.00 97.31 89 PHE A C 1
ATOM 679 O O . PHE A 1 89 ? 28.765 6.296 -31.466 1.00 97.31 89 PHE A O 1
ATOM 686 N N . ASP A 1 90 ? 30.233 5.615 -29.886 1.00 96.56 90 ASP A N 1
ATOM 687 C CA . ASP A 1 90 ? 31.402 5.539 -30.769 1.00 96.56 90 ASP A CA 1
ATOM 688 C C . ASP A 1 90 ? 31.425 4.243 -31.604 1.00 96.56 90 ASP A C 1
ATOM 690 O O . ASP A 1 90 ? 30.591 3.356 -31.428 1.00 96.56 90 ASP A O 1
ATOM 694 N N . ASP A 1 91 ? 32.386 4.109 -32.522 1.00 95.94 91 ASP A N 1
ATOM 695 C CA . ASP A 1 91 ? 32.481 2.932 -33.403 1.00 95.94 91 ASP A CA 1
ATOM 696 C C . ASP A 1 91 ? 32.738 1.615 -32.636 1.00 95.94 91 ASP A C 1
ATOM 698 O O . ASP A 1 91 ? 32.426 0.535 -33.144 1.00 95.94 91 ASP A O 1
ATOM 702 N N . ASP A 1 92 ? 33.256 1.695 -31.404 1.00 96.38 92 ASP A N 1
ATOM 703 C CA . ASP A 1 92 ? 33.490 0.553 -30.513 1.00 96.38 92 ASP A CA 1
ATOM 704 C C . ASP A 1 92 ? 32.241 0.195 -29.673 1.00 96.38 92 ASP A C 1
ATOM 706 O O . ASP A 1 92 ? 32.240 -0.804 -28.945 1.00 96.38 92 ASP A O 1
ATOM 710 N N . GLY A 1 93 ? 31.153 0.967 -29.790 1.00 92.75 93 GLY A N 1
ATOM 711 C CA . GLY A 1 93 ? 29.896 0.753 -29.071 1.00 92.75 93 GLY A CA 1
ATOM 712 C C . GLY A 1 93 ? 29.837 1.398 -27.684 1.00 92.75 93 GLY A C 1
ATOM 713 O O . GLY A 1 93 ? 28.887 1.132 -26.938 1.00 92.75 93 GLY A O 1
ATOM 714 N N . ASN A 1 94 ? 30.813 2.231 -27.313 1.00 95.56 94 ASN A N 1
ATOM 715 C CA . ASN A 1 94 ? 30.794 2.939 -26.037 1.00 95.56 94 ASN A CA 1
ATOM 716 C C . ASN A 1 94 ? 29.827 4.121 -26.114 1.00 95.56 94 ASN A C 1
ATOM 718 O O . ASN A 1 94 ? 29.950 5.004 -26.964 1.00 95.56 94 ASN A O 1
ATOM 722 N N . ILE A 1 95 ? 28.873 4.144 -25.187 1.00 93.31 95 ILE A N 1
ATOM 723 C CA . ILE A 1 95 ? 27.999 5.296 -24.968 1.00 93.31 95 ILE A CA 1
ATOM 724 C C . ILE A 1 95 ? 28.841 6.387 -24.289 1.00 93.31 95 ILE A C 1
ATOM 726 O O . ILE A 1 95 ? 29.365 6.146 -23.197 1.00 93.31 95 ILE A O 1
ATOM 730 N N . LEU A 1 96 ? 28.988 7.544 -24.944 1.00 69.88 96 LEU A N 1
ATOM 731 C CA . LEU A 1 96 ? 29.722 8.715 -24.437 1.00 69.88 96 LEU A CA 1
ATOM 732 C C . LEU A 1 96 ? 28.837 9.624 -23.577 1.00 69.88 96 LEU A C 1
ATOM 734 O O . LEU A 1 96 ? 27.649 9.803 -23.930 1.00 69.88 96 LEU A O 1
#

Secondary structure (DSSP, 8-state):
-B---S-HHHHHHHHHHHHTS-GGG---B-S--S--TTTTTSTHHHHHHHHHHHHHHHTS-------HHHHHHHH--SPP--------B-TT--B-

Sequence (96 aa):
IYSSTQHPSEVQHMVSHALGVPSNAITVEIRRMGGGFGGKETQGNQFAALAAIAAKRHHRAVKIRPDRDDDMTATGKRHDFVVDYEVGFDDDGNIL

Foldseek 3Di:
DEFQAPAQPLLLVLLCVLVVHDSVVDDYDYPDHPDDPPLRHHLRSVQSNVQSVVCVVVVHHGDDDDDPVCSCVRRDDDDDDDDDDDFDDDPVRHTD

Radius of gyration: 20.47 Å; chains: 1; bounding box: 54×25×56 Å